Protein AF-X1M915-F1 (afdb_monomer)

Organism: NCBI:txid412755

Solvent-accessible surface area (backbone atoms only — not comparable to full-atom values): 6292 Å² total; per-residue (Å²): 121,72,63,63,58,53,51,54,49,53,50,53,53,49,53,51,53,52,50,56,46,51,54,51,50,54,53,51,50,52,56,48,52,59,57,34,57,74,52,55,93,48,21,66,61,44,51,53,52,53,58,49,33,76,80,38,43,65,46,36,45,66,57,48,9,64,76,68,73,44,58,55,69,58,30,46,53,51,51,52,50,35,40,73,68,65,57,31,41,84,37,81,57,97,89,53,98,65,71,28,33,24,36,50,71,68,58,49,69,72,69,123

Sequence (112 aa):
DRWLIFFLKGIIETANKSKNTFEKVIELRMQYENKIRTLGRRAQLGQKLLILLFSYPIIDTGSVAAKLNIVFNTAKSLLNEFEKLKIIKVFSFQKTKKKQFILWDYFNLYKT

Nearest PDB structures (foldseek):
  3e6m-assembly4_H  TM=6.627E-01  e=2.209E-02  Ruegeria pomeroyi
  1ub9-assembly1_A-2  TM=6.677E-01  e=2.209E-02  Pyrococcus horikoshii OT3
  3e6m-assembly1_B  TM=7.365E-01  e=7.838E-02  Ruegeria pomeroyi
  3fm5-assembly3_D  TM=5.626E-01  e=4.598E-02  Rhodococcus jostii RHA1
  3fm5-assembly3_B  TM=5.623E-01  e=2.434E-01  Rhodococcus jostii RHA1

Foldseek 3Di:
DVVVVVVVVVVVVVVVLVVVLVVVVVVLLVLQLVLLVVVPVCSVVLVVVVVVCVVVQKAFLVRSCVVSVHDSVVSVVSVVSCVVSVQWDFDDDPPDPTTMIGSPVNVVSPVD

Structure (mmCIF, N/CA/C/O backbone):
data_AF-X1M915-F1
#
_entry.id   AF-X1M915-F1
#
loop_
_atom_site.group_PDB
_atom_site.id
_atom_site.type_symbol
_atom_site.label_atom_id
_atom_site.label_alt_id
_atom_site.label_comp_id
_atom_site.label_asym_id
_atom_site.label_entity_id
_atom_site.label_seq_id
_atom_site.pdbx_PDB_ins_code
_atom_site.Cartn_x
_atom_site.Cartn_y
_atom_site.Cartn_z
_atom_site.occupancy
_atom_site.B_iso_or_equiv
_atom_site.auth_seq_id
_atom_site.auth_comp_id
_atom_site.auth_asym_id
_atom_site.auth_atom_id
_atom_site.pdbx_PDB_model_num
ATOM 1 N N . ASP A 1 1 ? 23.720 7.806 -39.401 1.00 73.12 1 ASP A N 1
ATOM 2 C CA . ASP A 1 1 ? 22.944 8.533 -38.372 1.00 73.12 1 ASP A CA 1
ATOM 3 C C . ASP A 1 1 ? 23.138 8.004 -36.959 1.00 73.12 1 ASP A C 1
ATOM 5 O O . ASP A 1 1 ? 22.623 6.952 -36.601 1.00 73.12 1 ASP A O 1
ATOM 9 N N . ARG A 1 2 ? 23.884 8.746 -36.129 1.00 86.31 2 ARG A N 1
ATOM 10 C CA . ARG A 1 2 ? 24.108 8.421 -34.702 1.00 86.31 2 ARG A CA 1
ATOM 11 C C . ARG A 1 2 ? 22.864 8.640 -33.831 1.00 86.31 2 ARG A C 1
ATOM 13 O O . ARG A 1 2 ? 22.738 8.027 -32.775 1.00 86.31 2 ARG A O 1
ATOM 20 N N . TRP A 1 3 ? 21.942 9.481 -34.295 1.00 94.88 3 TRP A N 1
ATOM 21 C CA . TRP A 1 3 ? 20.716 9.826 -33.583 1.00 94.88 3 TRP A CA 1
ATOM 22 C C . TRP A 1 3 ? 19.753 8.639 -33.450 1.00 94.88 3 TRP A C 1
ATOM 24 O O . TRP A 1 3 ? 19.230 8.400 -32.366 1.00 94.88 3 TRP A O 1
ATOM 34 N N . LEU A 1 4 ? 19.597 7.827 -34.503 1.00 94.69 4 LEU A N 1
ATOM 35 C CA . LEU A 1 4 ? 18.735 6.642 -34.466 1.00 94.69 4 LEU A CA 1
ATOM 36 C C . LEU A 1 4 ? 19.221 5.614 -33.431 1.00 94.69 4 LEU A C 1
ATOM 38 O O . LEU A 1 4 ? 18.429 5.081 -32.661 1.00 94.69 4 LEU A O 1
ATOM 42 N N . ILE A 1 5 ? 20.537 5.383 -33.360 1.00 94.12 5 ILE A N 1
ATOM 43 C CA . ILE A 1 5 ? 21.140 4.477 -32.370 1.00 94.12 5 ILE A CA 1
ATOM 44 C C . ILE A 1 5 ? 20.933 5.014 -30.946 1.00 94.12 5 ILE A C 1
ATOM 46 O O . ILE A 1 5 ? 20.627 4.241 -30.041 1.00 94.12 5 ILE A O 1
ATOM 50 N N . PHE A 1 6 ? 21.080 6.326 -30.734 1.00 94.94 6 PHE A N 1
ATOM 51 C CA . PHE A 1 6 ? 20.810 6.956 -29.439 1.00 94.94 6 PHE A CA 1
ATOM 52 C C . PHE A 1 6 ? 19.337 6.811 -29.026 1.00 94.94 6 PHE A C 1
ATOM 54 O O . PHE A 1 6 ? 19.053 6.407 -27.901 1.00 94.94 6 PHE A O 1
ATOM 61 N N . PHE A 1 7 ? 18.404 7.059 -29.948 1.00 96.19 7 PHE A N 1
ATOM 62 C CA . PHE A 1 7 ? 16.970 6.929 -29.696 1.00 96.19 7 PHE A CA 1
ATOM 63 C C . PHE A 1 7 ? 16.571 5.494 -29.325 1.00 96.19 7 PHE A C 1
ATOM 65 O O . PHE A 1 7 ? 15.911 5.276 -28.310 1.00 96.19 7 PHE A O 1
ATOM 72 N N . LEU A 1 8 ? 17.035 4.500 -30.092 1.00 96.38 8 LEU A N 1
ATOM 73 C CA . LEU A 1 8 ? 16.766 3.086 -29.809 1.00 96.38 8 LEU A CA 1
ATOM 74 C C . LEU A 1 8 ? 17.341 2.649 -28.454 1.00 96.38 8 LEU A C 1
ATOM 76 O O . LEU A 1 8 ? 16.682 1.911 -27.723 1.00 96.38 8 LEU A O 1
ATOM 80 N N . LYS A 1 9 ? 18.528 3.142 -28.075 1.00 95.81 9 LYS A N 1
ATOM 81 C CA . LYS A 1 9 ? 19.093 2.907 -26.736 1.00 95.81 9 LYS A CA 1
ATOM 82 C C . LYS A 1 9 ? 18.205 3.488 -25.634 1.00 95.81 9 LYS A C 1
ATOM 84 O O . LYS A 1 9 ? 17.938 2.787 -24.663 1.00 95.81 9 LYS A O 1
ATOM 89 N N . GLY A 1 10 ? 17.697 4.708 -25.812 1.00 95.44 10 GLY A N 1
ATOM 90 C CA . GLY A 1 10 ? 16.765 5.331 -24.866 1.00 95.44 10 GLY A CA 1
ATOM 91 C C . GLY A 1 10 ? 15.449 4.557 -24.710 1.00 95.44 10 GLY A C 1
ATOM 92 O O . GLY A 1 10 ? 14.950 4.413 -23.592 1.00 95.44 10 GLY A O 1
ATOM 93 N N . ILE A 1 11 ? 14.915 3.991 -25.801 1.00 96.69 11 ILE A N 1
ATOM 94 C CA . ILE A 1 11 ? 13.743 3.098 -25.748 1.00 96.69 11 ILE A CA 1
ATOM 95 C C . ILE A 1 11 ? 14.059 1.844 -24.929 1.00 96.69 11 ILE A C 1
ATOM 97 O O . ILE A 1 11 ? 13.293 1.502 -24.029 1.00 96.69 11 ILE A O 1
ATOM 101 N N . ILE A 1 12 ? 15.177 1.172 -25.221 1.00 95.75 12 ILE A N 1
ATOM 102 C CA . ILE A 1 12 ? 15.587 -0.053 -24.518 1.00 95.75 12 ILE A CA 1
ATOM 103 C C . ILE A 1 12 ? 15.759 0.225 -23.019 1.00 95.75 12 ILE A C 1
ATOM 105 O O . ILE A 1 12 ? 15.257 -0.529 -22.187 1.00 95.75 12 ILE A O 1
ATOM 109 N N . GLU A 1 13 ? 16.426 1.321 -22.663 1.00 94.94 13 GLU A N 1
ATOM 110 C CA . GLU A 1 13 ? 16.634 1.721 -21.271 1.00 94.94 13 GLU A CA 1
ATOM 111 C C . GLU A 1 13 ? 15.310 2.005 -20.551 1.00 94.94 13 GLU A C 1
ATOM 113 O O . GLU A 1 13 ? 15.071 1.478 -19.462 1.00 94.94 13 GLU A O 1
ATOM 118 N N . THR A 1 14 ? 14.410 2.767 -21.179 1.00 93.62 14 THR A N 1
ATOM 119 C CA . THR A 1 14 ? 13.101 3.098 -20.599 1.00 93.62 14 THR A CA 1
ATOM 120 C C . THR A 1 14 ? 12.243 1.847 -20.419 1.00 93.62 14 THR A C 1
ATOM 122 O O . THR A 1 14 ? 11.675 1.645 -19.347 1.00 93.62 14 THR A O 1
ATOM 125 N N . ALA A 1 15 ? 12.194 0.966 -21.423 1.00 94.75 15 ALA A N 1
ATOM 126 C CA . ALA A 1 15 ? 11.447 -0.286 -21.354 1.00 94.75 15 ALA A CA 1
ATOM 127 C C . ALA A 1 15 ? 11.966 -1.198 -20.231 1.00 94.75 15 ALA A C 1
ATOM 129 O O . ALA A 1 15 ? 11.173 -1.745 -19.462 1.00 94.75 15 ALA A O 1
ATOM 130 N N . ASN A 1 16 ? 13.290 -1.306 -20.082 1.00 94.44 16 ASN A N 1
ATOM 131 C CA . ASN A 1 16 ? 13.904 -2.070 -18.999 1.00 94.44 16 ASN A CA 1
ATOM 132 C C . ASN A 1 16 ? 13.617 -1.451 -17.621 1.00 94.44 16 ASN A C 1
ATOM 134 O O . ASN A 1 16 ? 13.260 -2.180 -16.693 1.00 94.44 16 ASN A O 1
ATOM 138 N N . LYS A 1 17 ? 13.704 -0.118 -17.476 1.00 91.38 17 LYS A N 1
ATOM 139 C CA . LYS A 1 17 ? 13.355 0.575 -16.221 1.00 91.38 17 LYS A CA 1
ATOM 140 C C . LYS A 1 17 ? 11.889 0.327 -15.856 1.00 91.38 17 LYS A C 1
ATOM 142 O O . LYS A 1 17 ? 11.608 -0.073 -14.729 1.00 91.38 17 LYS A O 1
ATOM 147 N N . SER A 1 18 ? 10.9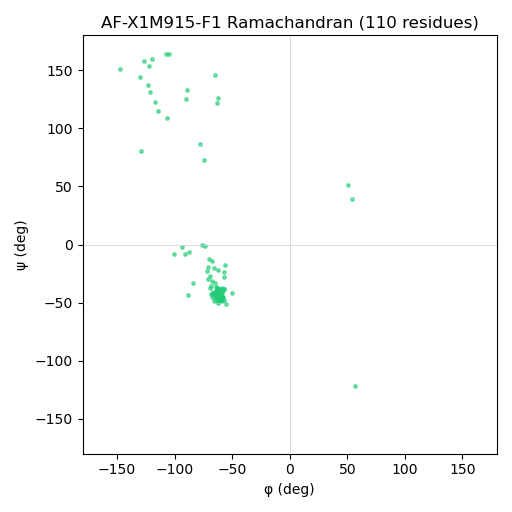70 0.485 -16.811 1.00 91.94 18 SER A N 1
ATOM 148 C CA . SER A 1 18 ? 9.543 0.216 -16.608 1.00 91.94 18 SER A CA 1
ATOM 149 C C . SER A 1 18 ? 9.281 -1.234 -16.207 1.00 91.94 18 SER A C 1
ATOM 151 O O . SER A 1 18 ? 8.583 -1.458 -15.220 1.00 91.94 18 SER A O 1
ATOM 153 N N . LYS A 1 19 ? 9.870 -2.212 -16.911 1.00 93.94 19 LYS A N 1
ATOM 154 C CA . LYS A 1 19 ? 9.740 -3.639 -16.582 1.00 93.94 19 LYS A CA 1
ATOM 155 C C . LYS A 1 19 ? 10.158 -3.919 -15.137 1.00 93.94 19 LYS A C 1
ATOM 157 O O . LYS A 1 19 ? 9.371 -4.475 -14.375 1.00 93.94 19 LYS A O 1
ATOM 162 N N . ASN A 1 20 ? 11.344 -3.459 -14.742 1.00 93.56 20 ASN A N 1
ATOM 163 C CA . ASN A 1 20 ? 11.863 -3.668 -13.391 1.00 93.56 20 ASN A CA 1
ATOM 164 C C . ASN A 1 20 ? 10.966 -3.022 -12.322 1.00 93.56 20 ASN A C 1
ATOM 166 O O . ASN A 1 20 ? 10.765 -3.589 -11.248 1.00 93.56 20 ASN A O 1
ATOM 170 N N . THR A 1 21 ? 10.411 -1.834 -12.586 1.00 93.62 21 THR A N 1
ATOM 171 C CA . THR A 1 21 ? 9.459 -1.196 -11.665 1.00 93.62 21 THR A CA 1
ATOM 172 C C . THR A 1 21 ? 8.166 -2.004 -11.552 1.00 93.62 21 THR A C 1
ATOM 174 O O . THR A 1 21 ? 7.685 -2.209 -10.439 1.00 93.62 21 THR A O 1
ATOM 177 N N . PHE A 1 22 ? 7.616 -2.508 -12.661 1.00 93.25 22 PHE A N 1
ATOM 178 C CA . PHE A 1 22 ? 6.401 -3.329 -12.633 1.00 93.25 22 PHE A CA 1
ATOM 179 C C . PHE A 1 22 ? 6.591 -4.641 -11.868 1.00 93.25 22 PHE A C 1
ATOM 181 O O . PHE A 1 22 ? 5.724 -4.998 -11.071 1.00 93.25 22 PHE A O 1
ATOM 188 N N . GLU A 1 23 ? 7.725 -5.323 -12.041 1.00 95.81 23 GLU A N 1
ATOM 189 C CA . GLU A 1 23 ? 8.056 -6.534 -11.277 1.00 95.81 23 GLU A CA 1
ATOM 190 C C . GLU A 1 23 ? 8.059 -6.256 -9.764 1.00 95.81 23 GLU A C 1
ATOM 192 O O . GLU A 1 23 ? 7.404 -6.969 -9.001 1.00 95.81 23 GLU A O 1
ATOM 197 N N . LYS A 1 24 ? 8.677 -5.147 -9.332 1.00 95.81 24 LYS A N 1
ATOM 198 C CA . LYS A 1 24 ? 8.667 -4.717 -7.922 1.00 95.81 24 LYS A CA 1
ATOM 199 C C . LYS A 1 24 ? 7.265 -4.381 -7.409 1.00 95.81 24 LYS A C 1
ATOM 201 O O . LYS A 1 24 ? 6.946 -4.680 -6.261 1.00 95.81 24 LYS A O 1
ATOM 206 N N . VAL A 1 25 ? 6.412 -3.766 -8.234 1.00 95.31 25 VAL A N 1
ATOM 207 C CA . VAL A 1 25 ? 5.015 -3.472 -7.861 1.00 95.31 25 VAL A CA 1
ATOM 208 C C . VAL A 1 25 ? 4.222 -4.765 -7.655 1.00 95.31 25 VAL A C 1
ATOM 210 O O . VAL A 1 25 ? 3.464 -4.861 -6.689 1.00 95.31 25 VAL A O 1
ATOM 213 N N . ILE A 1 26 ? 4.403 -5.763 -8.526 1.00 95.88 26 ILE A N 1
ATOM 214 C CA . ILE A 1 26 ? 3.750 -7.074 -8.404 1.00 95.88 26 ILE A CA 1
ATOM 215 C C . ILE A 1 26 ? 4.190 -7.766 -7.112 1.00 95.88 26 ILE A C 1
ATOM 217 O O . ILE A 1 26 ? 3.343 -8.225 -6.343 1.00 95.88 26 ILE A O 1
ATOM 221 N N . GLU A 1 27 ? 5.492 -7.788 -6.832 1.00 97.00 27 GLU A N 1
ATOM 222 C CA . GLU A 1 27 ? 6.030 -8.360 -5.596 1.00 97.00 27 GLU A CA 1
ATOM 223 C C . GLU A 1 27 ? 5.456 -7.668 -4.353 1.00 97.00 27 GLU A C 1
ATOM 225 O O . GLU A 1 27 ? 4.931 -8.324 -3.448 1.00 97.00 27 GLU A O 1
ATOM 230 N N . LEU A 1 28 ? 5.472 -6.335 -4.338 1.00 96.75 28 LEU A N 1
ATOM 231 C CA . LEU A 1 28 ? 4.955 -5.544 -3.227 1.00 96.75 28 LEU A CA 1
ATOM 232 C C . LEU A 1 28 ? 3.457 -5.794 -2.996 1.00 96.75 28 LEU A C 1
ATOM 234 O O . LEU A 1 28 ? 3.009 -5.942 -1.856 1.00 96.75 28 LEU A O 1
ATOM 238 N N . ARG A 1 29 ? 2.677 -5.899 -4.077 1.00 96.50 29 ARG A N 1
ATOM 239 C CA . ARG A 1 29 ? 1.257 -6.244 -4.004 1.00 96.50 29 ARG A CA 1
ATOM 240 C C . ARG A 1 29 ? 1.046 -7.604 -3.343 1.00 96.50 29 ARG A C 1
ATOM 242 O O . ARG A 1 29 ? 0.215 -7.697 -2.442 1.00 96.50 29 ARG A O 1
ATOM 249 N N . MET A 1 30 ? 1.802 -8.631 -3.735 1.00 97.06 30 MET A N 1
ATOM 250 C CA . MET A 1 30 ? 1.698 -9.964 -3.126 1.00 97.06 30 MET A CA 1
ATOM 251 C C . MET A 1 30 ? 2.018 -9.931 -1.626 1.00 97.06 30 MET A C 1
ATOM 253 O O . MET A 1 30 ? 1.307 -10.536 -0.820 1.00 97.06 30 MET A O 1
ATOM 257 N N . GLN A 1 31 ? 3.046 -9.177 -1.224 1.00 97.50 31 GLN A N 1
ATOM 258 C CA . GLN A 1 31 ? 3.391 -8.996 0.190 1.00 97.50 31 GLN A CA 1
ATOM 259 C C . GLN A 1 31 ? 2.246 -8.339 0.978 1.00 97.50 31 GLN A C 1
ATOM 261 O O . GLN A 1 31 ? 1.916 -8.778 2.083 1.00 97.50 31 GLN A O 1
ATOM 266 N N . TYR A 1 32 ? 1.605 -7.311 0.416 1.00 97.81 32 TYR 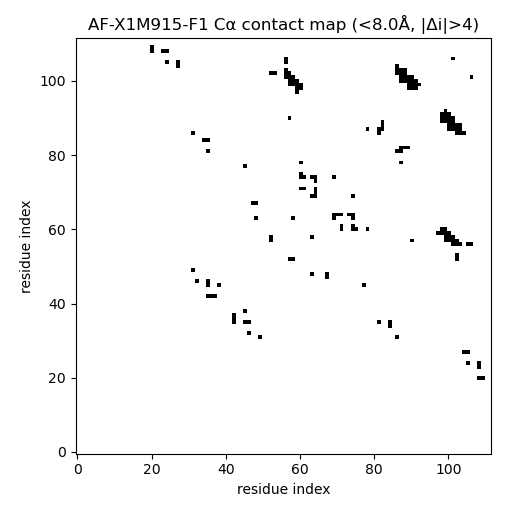A N 1
ATOM 267 C CA . TYR A 1 32 ? 0.451 -6.662 1.040 1.00 97.81 32 TYR A CA 1
ATOM 268 C C . TYR A 1 32 ? -0.772 -7.573 1.111 1.00 97.81 32 TYR A C 1
ATOM 270 O O . TYR A 1 32 ? -1.416 -7.635 2.158 1.00 97.81 32 TYR A O 1
ATOM 278 N N . GLU A 1 33 ? -1.076 -8.322 0.053 1.00 96.38 33 GLU A N 1
ATOM 279 C CA . GLU A 1 33 ? -2.182 -9.282 0.051 1.00 96.38 33 GLU A CA 1
ATOM 280 C C . GLU A 1 3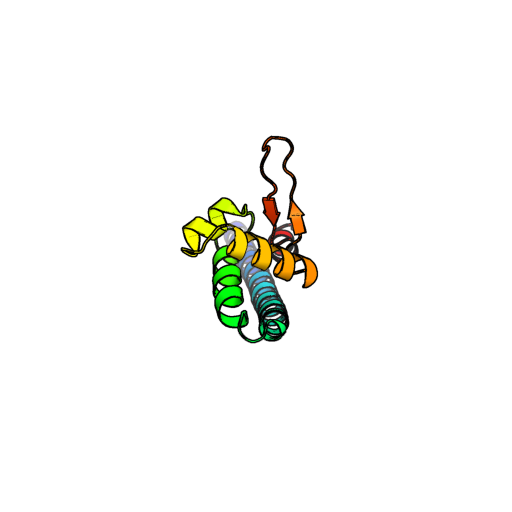3 ? -1.995 -10.357 1.131 1.00 96.38 33 GLU A C 1
ATOM 282 O O . GLU A 1 33 ? -2.933 -10.644 1.876 1.00 96.38 33 GLU A O 1
ATOM 287 N N . ASN A 1 34 ? -0.776 -10.879 1.302 1.00 97.12 34 ASN A N 1
ATOM 288 C CA . ASN A 1 34 ? -0.457 -11.829 2.372 1.00 97.12 34 ASN A CA 1
ATOM 289 C C . ASN A 1 34 ? -0.676 -11.234 3.770 1.00 97.12 34 ASN A C 1
ATOM 291 O O . ASN A 1 34 ? -1.278 -11.881 4.626 1.00 97.12 34 ASN A O 1
ATOM 295 N N . LYS A 1 35 ? -0.265 -9.981 3.997 1.00 97.44 35 LYS A N 1
ATOM 296 C CA . LYS A 1 35 ? -0.531 -9.276 5.262 1.00 97.44 35 LYS A CA 1
ATOM 297 C C . LYS A 1 35 ? -2.031 -9.085 5.497 1.00 97.44 35 LYS A C 1
ATOM 299 O O . LYS A 1 35 ? -2.516 -9.342 6.594 1.00 97.44 35 LYS A O 1
ATOM 304 N N . ILE A 1 36 ? -2.784 -8.686 4.473 1.00 97.38 36 ILE A N 1
ATOM 305 C CA . ILE A 1 36 ? -4.234 -8.445 4.562 1.00 97.38 36 ILE A CA 1
ATOM 306 C C . ILE A 1 36 ? -5.010 -9.731 4.857 1.00 97.38 36 ILE A C 1
ATOM 308 O O . ILE A 1 36 ? -6.011 -9.678 5.572 1.00 97.38 36 ILE A O 1
ATOM 312 N N . ARG A 1 37 ? -4.551 -10.894 4.374 1.00 95.75 37 ARG A N 1
ATOM 313 C CA . ARG A 1 37 ? -5.168 -12.195 4.700 1.00 95.75 37 ARG A CA 1
ATOM 314 C C . ARG A 1 37 ? -5.215 -12.464 6.208 1.00 95.75 37 ARG A C 1
ATOM 316 O O . ARG A 1 37 ? -6.147 -13.116 6.669 1.00 95.75 37 ARG A O 1
ATOM 323 N N . THR A 1 38 ? -4.287 -11.904 6.988 1.00 96.25 38 THR A N 1
ATOM 324 C CA . THR A 1 38 ? -4.269 -12.057 8.456 1.00 96.25 38 THR A CA 1
ATOM 325 C C . THR A 1 38 ? -5.412 -11.318 9.170 1.00 96.25 38 THR A C 1
ATOM 327 O O . THR A 1 38 ? -5.694 -11.606 10.328 1.00 96.25 38 THR A O 1
ATOM 330 N N . LEU A 1 39 ? -6.138 -10.423 8.482 1.00 94.06 39 LEU A N 1
ATOM 331 C CA . LEU A 1 39 ? -7.285 -9.680 9.029 1.00 94.06 39 LEU A CA 1
ATOM 332 C C . LEU A 1 39 ? -8.577 -10.518 9.143 1.00 94.06 39 LEU A C 1
ATOM 334 O O . LEU A 1 39 ? -9.621 -10.004 9.560 1.00 94.06 39 LEU A O 1
ATOM 338 N N . GLY A 1 40 ? -8.552 -11.794 8.744 1.00 94.00 40 GLY A N 1
ATOM 339 C CA . GLY A 1 40 ? -9.692 -12.708 8.848 1.00 94.00 40 GLY A CA 1
ATOM 340 C C . GLY A 1 40 ? -10.931 -12.176 8.123 1.00 94.00 40 GLY A C 1
ATOM 341 O O . GLY A 1 40 ? -10.884 -11.862 6.935 1.00 94.00 40 GLY A O 1
ATOM 342 N N . ARG A 1 41 ? -12.049 -12.009 8.846 1.00 93.56 41 ARG A N 1
ATOM 343 C CA . ARG A 1 41 ? -13.326 -11.514 8.284 1.00 93.56 41 ARG A CA 1
ATOM 344 C C . ARG A 1 41 ? -13.212 -10.137 7.613 1.00 93.56 41 ARG A C 1
ATOM 346 O O . ARG A 1 41 ? -14.023 -9.812 6.752 1.00 93.56 41 ARG A O 1
ATOM 353 N N . ARG A 1 42 ? -12.214 -9.326 7.983 1.00 93.62 42 ARG A N 1
ATOM 354 C CA . ARG A 1 42 ? -11.972 -7.998 7.396 1.00 93.62 42 ARG A CA 1
ATOM 355 C C . ARG A 1 42 ? -11.089 -8.021 6.150 1.00 93.62 42 ARG A C 1
ATOM 357 O O . ARG A 1 42 ? -10.974 -6.988 5.491 1.00 93.62 42 ARG A O 1
ATOM 364 N N . ALA A 1 43 ? -10.517 -9.168 5.777 1.00 96.06 43 ALA A N 1
ATOM 365 C CA . ALA A 1 43 ? -9.596 -9.274 4.647 1.00 96.06 43 ALA A CA 1
ATOM 366 C C . ALA A 1 43 ? -10.215 -8.783 3.328 1.00 96.06 43 ALA A C 1
ATOM 368 O O . ALA A 1 43 ? -9.551 -8.089 2.564 1.00 96.06 43 ALA A O 1
ATOM 369 N N . GLN A 1 44 ? -11.501 -9.057 3.082 1.00 96.88 44 GLN A N 1
ATOM 370 C CA . GLN A 1 44 ? -12.186 -8.593 1.870 1.00 96.88 44 GLN A CA 1
ATOM 371 C C . GLN A 1 44 ? -12.280 -7.060 1.805 1.00 96.88 44 GLN A C 1
ATOM 373 O O . GLN A 1 44 ? -12.053 -6.462 0.753 1.00 96.88 44 GLN A O 1
ATOM 378 N N . LEU A 1 45 ? -12.580 -6.405 2.931 1.00 97.38 45 LEU A N 1
ATOM 379 C CA . LEU A 1 45 ? -12.604 -4.944 3.006 1.00 97.38 45 LEU A CA 1
ATOM 380 C C . LEU A 1 45 ? -11.187 -4.361 2.890 1.00 97.38 45 LEU A C 1
ATOM 382 O O . LEU A 1 45 ? -10.992 -3.349 2.219 1.00 97.38 45 LEU A O 1
ATOM 386 N N . GLY A 1 46 ? -10.195 -5.035 3.477 1.00 97.62 46 GLY A N 1
ATOM 387 C CA . GLY A 1 46 ? -8.783 -4.704 3.302 1.00 97.62 46 GLY A CA 1
ATOM 388 C C . GLY A 1 46 ? -8.348 -4.761 1.836 1.00 97.62 46 GLY A C 1
ATOM 389 O O . GLY A 1 46 ? -7.739 -3.817 1.349 1.00 97.62 46 GLY A O 1
ATOM 390 N N . GLN A 1 47 ? -8.723 -5.797 1.083 1.00 97.62 47 GLN A N 1
ATOM 391 C CA . GLN A 1 47 ? -8.404 -5.878 -0.348 1.00 97.62 47 GLN A CA 1
ATOM 392 C C . GLN A 1 47 ? -8.978 -4.692 -1.134 1.00 97.62 47 GLN A C 1
ATOM 394 O O . GLN A 1 47 ? -8.278 -4.113 -1.964 1.00 97.62 47 GLN A O 1
ATOM 399 N N . LYS A 1 48 ? -10.212 -4.264 -0.828 1.00 98.00 48 LYS A N 1
ATOM 400 C CA . LYS A 1 48 ? -10.802 -3.062 -1.440 1.00 98.00 48 LYS A CA 1
ATOM 401 C C . LYS A 1 48 ? -9.993 -1.802 -1.122 1.00 98.00 48 LYS A C 1
ATOM 403 O O . LYS A 1 48 ? -9.748 -1.000 -2.019 1.00 98.00 48 LYS A O 1
ATOM 408 N N . LEU A 1 49 ? -9.548 -1.638 0.127 1.00 98.19 49 LEU A N 1
ATOM 409 C CA . LEU A 1 49 ? -8.683 -0.518 0.507 1.00 98.19 49 LEU A CA 1
ATOM 410 C C . LEU A 1 49 ? -7.321 -0.580 -0.199 1.00 98.19 49 LEU A C 1
ATOM 412 O O . LEU A 1 49 ? -6.831 0.450 -0.647 1.00 98.19 49 LEU A O 1
ATOM 416 N N . LEU A 1 50 ? -6.718 -1.762 -0.338 1.00 97.81 50 LEU A N 1
ATOM 417 C CA . LEU A 1 50 ? -5.445 -1.913 -1.043 1.00 97.81 50 LEU A CA 1
ATOM 418 C C . LEU A 1 50 ? -5.559 -1.488 -2.512 1.00 97.81 50 LEU A C 1
ATOM 420 O O . LEU A 1 50 ? -4.731 -0.716 -2.988 1.00 97.81 50 LEU A O 1
ATOM 424 N N . ILE A 1 51 ? -6.606 -1.937 -3.210 1.00 96.88 51 ILE A N 1
ATOM 425 C CA . ILE A 1 51 ? -6.883 -1.518 -4.593 1.00 96.88 51 ILE A CA 1
ATOM 426 C C . ILE A 1 51 ? -7.050 0.004 -4.659 1.00 96.88 51 ILE A C 1
ATOM 428 O O . ILE A 1 51 ? -6.461 0.654 -5.521 1.00 96.88 51 ILE A O 1
ATOM 432 N N . LEU A 1 52 ? -7.789 0.584 -3.708 1.00 97.56 52 LEU A N 1
ATOM 433 C CA . LEU A 1 52 ? -7.976 2.029 -3.624 1.00 97.56 52 LEU A CA 1
ATOM 434 C C . LEU A 1 52 ? -6.648 2.786 -3.466 1.00 97.56 52 LEU A C 1
ATOM 436 O O . LEU A 1 52 ? -6.465 3.826 -4.094 1.00 97.56 52 LEU A O 1
ATOM 440 N N . LEU A 1 53 ? -5.730 2.268 -2.647 1.00 96.81 53 LEU A N 1
ATOM 441 C CA . LEU A 1 53 ? -4.428 2.881 -2.375 1.00 96.81 53 LEU A CA 1
ATOM 442 C C . LEU A 1 53 ? -3.478 2.835 -3.580 1.00 96.81 53 LEU A C 1
ATOM 444 O O . LEU A 1 53 ? -2.648 3.728 -3.712 1.00 96.81 53 LEU A O 1
ATOM 448 N N . PHE A 1 54 ? -3.607 1.864 -4.489 1.00 94.88 54 PHE A N 1
ATOM 449 C CA . PHE A 1 54 ? -2.841 1.891 -5.743 1.00 94.88 54 PHE A CA 1
ATOM 450 C C . PHE A 1 54 ? -3.274 3.041 -6.667 1.00 94.88 54 PHE A C 1
ATOM 452 O O . PHE A 1 54 ? -2.438 3.600 -7.374 1.00 94.88 54 PHE A O 1
ATOM 459 N N . SER A 1 55 ? -4.551 3.439 -6.633 1.00 94.19 55 SER A N 1
ATOM 460 C CA . SER A 1 55 ? -5.053 4.617 -7.361 1.00 94.19 55 SER A CA 1
ATOM 461 C C . SER A 1 55 ? -4.839 5.929 -6.600 1.00 94.19 55 SER A C 1
ATOM 463 O O . SER A 1 55 ? -4.619 6.971 -7.212 1.00 94.19 55 SER A O 1
ATOM 465 N N . TYR A 1 56 ? -4.898 5.885 -5.267 1.00 94.69 56 TYR A N 1
ATOM 466 C CA . TYR A 1 56 ? -4.727 7.034 -4.377 1.00 94.69 56 TYR A CA 1
ATOM 467 C C . TYR A 1 56 ? -3.693 6.710 -3.288 1.00 94.69 56 TYR A C 1
ATOM 469 O O . TYR A 1 56 ? -4.073 6.403 -2.155 1.00 94.69 56 TYR A O 1
ATOM 477 N N . PRO A 1 57 ? -2.382 6.795 -3.597 1.00 94.31 57 PRO A N 1
ATOM 478 C CA . PRO A 1 57 ? -1.321 6.396 -2.669 1.00 94.31 57 PRO A CA 1
ATOM 479 C C . PRO A 1 57 ? -1.285 7.215 -1.386 1.00 94.31 57 PRO A C 1
ATOM 481 O O . PRO A 1 57 ? -0.736 6.746 -0.395 1.00 94.31 57 PRO A O 1
ATOM 484 N N . ILE A 1 58 ? -1.853 8.425 -1.408 1.00 94.12 58 ILE A N 1
ATOM 485 C CA . ILE A 1 58 ? -2.027 9.302 -0.252 1.00 94.12 58 ILE A CA 1
ATOM 486 C C . ILE A 1 58 ? -3.526 9.506 -0.039 1.00 94.12 58 ILE A C 1
ATOM 488 O O . ILE A 1 58 ? -4.220 9.973 -0.943 1.00 94.12 58 ILE A O 1
ATOM 492 N N . ILE A 1 59 ? -4.030 9.172 1.149 1.00 94.62 59 ILE A N 1
ATOM 493 C CA . ILE A 1 59 ? -5.462 9.245 1.454 1.00 94.62 59 ILE A CA 1
ATOM 494 C C . ILE A 1 59 ? -5.722 9.607 2.922 1.00 94.62 59 ILE A C 1
ATOM 496 O O . ILE A 1 59 ? -4.920 9.301 3.803 1.00 94.62 59 ILE A O 1
ATOM 500 N N . ASP A 1 60 ? -6.850 10.261 3.201 1.00 95.12 60 ASP A N 1
ATOM 501 C CA . ASP A 1 60 ? -7.345 10.508 4.560 1.00 95.12 60 ASP A CA 1
ATOM 502 C C . ASP A 1 60 ? -8.533 9.598 4.916 1.00 95.12 60 ASP A C 1
ATOM 504 O O . ASP A 1 60 ? -9.194 9.020 4.050 1.00 95.12 60 ASP A O 1
ATOM 508 N N . THR A 1 61 ? -8.844 9.500 6.210 1.00 95.69 61 THR A N 1
ATOM 509 C CA . THR A 1 61 ? -9.932 8.651 6.722 1.00 95.69 61 THR A CA 1
ATOM 510 C C . THR A 1 61 ? -11.300 8.976 6.117 1.00 95.69 61 THR A C 1
ATOM 512 O O . THR A 1 61 ? -12.079 8.060 5.854 1.00 95.69 61 THR A O 1
ATOM 515 N N . GLY A 1 62 ? -11.603 10.258 5.884 1.00 95.81 62 GLY A N 1
ATOM 516 C CA . GLY A 1 62 ? -12.876 10.677 5.296 1.00 95.81 62 GLY A CA 1
ATOM 517 C C . GLY A 1 62 ? -12.995 10.235 3.840 1.00 95.81 62 GLY A C 1
ATOM 518 O O . GLY A 1 62 ? -14.025 9.696 3.440 1.00 95.81 62 GLY A O 1
ATOM 519 N N . SER A 1 63 ? -11.913 10.373 3.074 1.00 96.06 63 SER A N 1
ATOM 520 C CA . SER A 1 63 ? -11.847 9.886 1.693 1.00 96.06 63 SER A CA 1
ATOM 521 C C . SER A 1 63 ? -12.010 8.368 1.597 1.00 96.06 63 SER A C 1
ATOM 523 O O . SER A 1 63 ? -12.720 7.897 0.710 1.00 96.06 63 S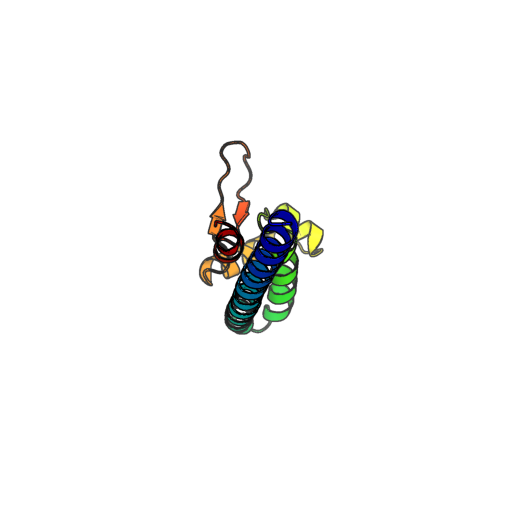ER A O 1
ATOM 525 N N . VAL A 1 64 ? -11.412 7.594 2.513 1.00 97.62 64 VAL A N 1
ATOM 526 C CA . VAL A 1 64 ? -11.618 6.132 2.572 1.00 97.62 64 VAL A CA 1
ATOM 527 C C . VAL A 1 64 ? -13.080 5.794 2.851 1.00 97.62 64 VAL A C 1
ATOM 529 O O . VAL A 1 64 ? -13.649 4.952 2.159 1.00 97.62 64 VAL A O 1
ATOM 532 N N . ALA A 1 65 ? -13.694 6.458 3.834 1.00 98.06 65 ALA A N 1
ATOM 533 C CA . ALA A 1 65 ? -15.096 6.245 4.187 1.00 98.06 65 ALA A CA 1
ATOM 534 C C . ALA A 1 65 ? -16.028 6.489 2.989 1.00 98.06 65 ALA A C 1
ATOM 536 O O . ALA A 1 65 ? -16.840 5.629 2.656 1.00 98.06 65 ALA A O 1
ATOM 537 N N . ALA A 1 66 ? -15.843 7.613 2.289 1.00 97.81 66 ALA A N 1
ATOM 538 C CA . ALA A 1 66 ? -16.635 7.962 1.114 1.00 97.81 66 ALA A CA 1
ATOM 539 C C . ALA A 1 66 ? -16.400 6.999 -0.064 1.00 97.81 66 ALA A C 1
ATOM 541 O O . ALA A 1 66 ? -17.355 6.486 -0.640 1.00 97.81 66 ALA A O 1
ATOM 542 N N . LYS A 1 67 ? -15.137 6.710 -0.410 1.00 97.69 67 LYS A N 1
ATOM 543 C CA . LYS A 1 67 ? -14.790 5.887 -1.584 1.00 97.69 67 LYS A CA 1
ATOM 544 C C . LYS A 1 67 ? -15.128 4.405 -1.410 1.00 97.69 67 LYS A C 1
ATOM 546 O O . LYS A 1 67 ? -15.418 3.740 -2.398 1.00 97.69 67 LYS A O 1
ATOM 551 N N . LEU A 1 68 ? -15.093 3.882 -0.182 1.00 97.19 68 LEU A N 1
ATOM 552 C CA . LEU A 1 68 ? -15.491 2.500 0.115 1.00 97.19 68 LEU A CA 1
ATOM 553 C C . LEU A 1 68 ? -16.959 2.370 0.547 1.00 97.19 68 LEU A C 1
ATOM 555 O O . LEU A 1 68 ? -17.405 1.248 0.779 1.00 97.19 68 LEU A O 1
ATOM 559 N N . ASN A 1 69 ? -17.691 3.486 0.648 1.00 97.25 69 ASN A N 1
ATOM 560 C CA . ASN A 1 69 ? -19.061 3.556 1.157 1.00 97.25 69 ASN A CA 1
ATOM 561 C C . ASN A 1 69 ? -19.226 2.854 2.521 1.00 97.25 69 ASN A C 1
ATOM 563 O O . ASN A 1 69 ? -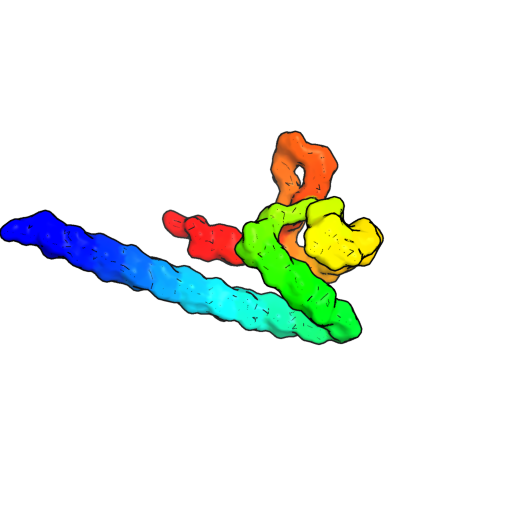20.066 1.974 2.706 1.00 97.25 69 ASN A O 1
ATOM 567 N N . ILE A 1 70 ? -18.361 3.213 3.472 1.00 97.62 70 ILE A N 1
ATOM 568 C CA . ILE A 1 70 ? -18.365 2.688 4.843 1.00 97.62 70 ILE A CA 1
ATOM 569 C C . ILE A 1 70 ? -18.398 3.832 5.852 1.00 97.62 70 ILE A C 1
ATOM 571 O O . ILE A 1 70 ? -17.964 4.949 5.578 1.00 97.62 70 ILE A O 1
ATOM 575 N N . VAL A 1 71 ? -18.854 3.541 7.067 1.00 97.62 71 VAL A N 1
ATOM 576 C CA . VAL A 1 71 ? -18.874 4.528 8.152 1.00 97.62 71 VAL A CA 1
ATOM 577 C C . VAL A 1 71 ? -17.445 4.928 8.544 1.00 97.62 71 VAL A C 1
ATOM 579 O O . VAL A 1 71 ? -16.528 4.100 8.556 1.00 97.62 71 VAL A O 1
ATOM 582 N N . PHE A 1 72 ? -17.260 6.193 8.932 1.00 97.06 72 PHE A N 1
ATOM 583 C CA . PHE A 1 72 ? -15.964 6.773 9.303 1.00 97.06 72 PHE A CA 1
ATOM 584 C C . PHE A 1 72 ? -15.183 5.940 10.333 1.00 97.06 72 PHE A C 1
ATOM 586 O O . PHE A 1 72 ? -13.978 5.741 10.185 1.00 97.06 72 PHE A O 1
ATOM 593 N N . ASN A 1 73 ? -15.860 5.400 11.352 1.00 97.31 73 ASN A N 1
ATOM 594 C CA . ASN A 1 73 ? -15.222 4.567 12.377 1.00 97.31 73 ASN A CA 1
ATOM 595 C C . ASN A 1 73 ? -14.647 3.264 11.799 1.00 97.31 73 ASN A C 1
ATOM 597 O O . ASN A 1 73 ? -13.557 2.845 12.195 1.00 97.31 73 ASN A O 1
ATOM 601 N N . THR A 1 74 ? -15.328 2.659 10.823 1.00 97.38 74 THR A N 1
ATOM 602 C CA . THR A 1 74 ? -14.841 1.468 10.116 1.00 97.38 74 THR A CA 1
ATOM 603 C C . THR A 1 74 ? -13.618 1.806 9.269 1.00 97.38 74 THR A C 1
ATOM 605 O O . THR A 1 74 ? -12.614 1.102 9.357 1.00 97.38 74 THR A O 1
ATOM 608 N N . ALA A 1 75 ? -13.651 2.918 8.527 1.00 97.75 75 ALA A N 1
ATOM 609 C CA . ALA A 1 75 ? -12.496 3.404 7.768 1.00 97.75 75 ALA A CA 1
ATOM 610 C C . ALA A 1 75 ? -11.287 3.684 8.677 1.00 97.75 75 ALA A C 1
ATOM 612 O O . ALA A 1 75 ? -10.174 3.245 8.390 1.00 97.75 75 ALA A O 1
ATOM 613 N N . LYS A 1 76 ? -11.509 4.354 9.816 1.00 96.88 76 LYS A N 1
ATOM 614 C CA . LYS A 1 76 ? -10.469 4.653 10.811 1.00 96.88 76 LYS A CA 1
ATOM 615 C C . LYS A 1 76 ? -9.843 3.379 11.373 1.00 96.88 76 LYS A C 1
ATOM 617 O O . LYS A 1 76 ? -8.623 3.272 11.438 1.00 96.88 76 LYS A O 1
ATOM 622 N N . SER A 1 77 ? -10.670 2.410 11.769 1.00 97.31 77 SER A N 1
ATOM 623 C CA . SER A 1 77 ? -10.184 1.131 12.289 1.00 97.31 77 SER A CA 1
ATOM 624 C C . SER A 1 77 ? -9.387 0.353 11.243 1.00 97.31 77 SER A C 1
ATOM 626 O O . SER A 1 77 ? -8.367 -0.230 11.595 1.00 97.31 77 SER A O 1
ATOM 628 N N . LEU A 1 78 ? -9.826 0.358 9.982 1.00 97.56 78 LEU A N 1
ATOM 629 C CA . LEU A 1 78 ? -9.146 -0.338 8.892 1.00 97.56 78 LEU A CA 1
ATOM 630 C C . LEU A 1 78 ? -7.787 0.300 8.569 1.00 97.56 78 LEU A C 1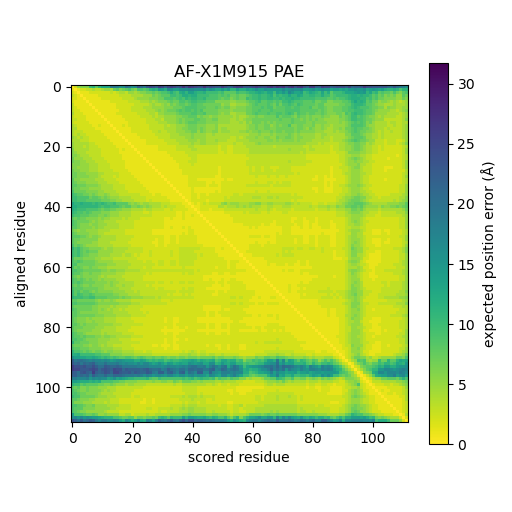
ATOM 632 O O . LEU A 1 78 ? -6.795 -0.406 8.417 1.00 97.56 78 LEU A O 1
ATOM 636 N N . LEU A 1 79 ? -7.711 1.633 8.535 1.00 97.12 79 LEU A N 1
ATOM 637 C CA . LEU A 1 79 ? -6.443 2.349 8.364 1.00 97.12 79 LEU A CA 1
ATOM 638 C C . LEU A 1 79 ? -5.467 2.061 9.513 1.00 97.12 79 LEU A C 1
ATOM 640 O O . LEU A 1 79 ? -4.287 1.831 9.266 1.00 97.12 79 LEU A O 1
ATOM 644 N N . ASN A 1 80 ? -5.953 1.988 10.754 1.00 96.38 80 ASN A N 1
ATOM 645 C CA . ASN A 1 80 ? -5.115 1.611 11.894 1.00 96.38 80 ASN A CA 1
ATOM 646 C C . ASN A 1 80 ? -4.576 0.172 11.770 1.00 96.38 80 ASN A C 1
ATOM 648 O O . ASN A 1 80 ? -3.437 -0.090 12.147 1.00 96.38 80 ASN A O 1
ATOM 652 N N . GLU A 1 81 ? -5.370 -0.771 11.253 1.00 96.94 81 GLU A N 1
ATOM 653 C CA . GLU A 1 81 ? -4.904 -2.137 10.963 1.00 96.94 81 GLU A CA 1
ATOM 654 C C . GLU A 1 81 ? -3.830 -2.141 9.866 1.00 96.94 81 GLU A C 1
ATOM 656 O O . GLU A 1 81 ? -2.796 -2.787 10.021 1.00 96.94 81 GLU A O 1
ATOM 661 N N . PHE A 1 82 ? -4.020 -1.365 8.797 1.00 97.56 82 PHE A N 1
ATOM 66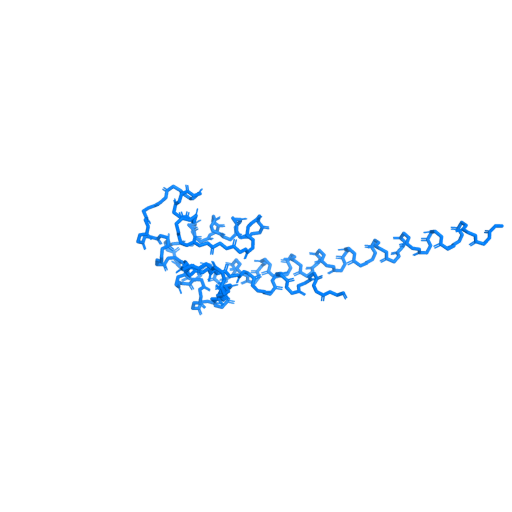2 C CA . PHE A 1 82 ? -3.036 -1.221 7.718 1.00 97.56 82 PHE A CA 1
ATOM 663 C C . PHE A 1 82 ? -1.724 -0.591 8.203 1.00 97.56 82 PHE A C 1
ATOM 665 O O . PHE A 1 82 ? -0.644 -0.995 7.763 1.00 97.56 82 PHE A O 1
ATOM 672 N N . GLU A 1 83 ? -1.805 0.376 9.119 1.00 96.38 83 GLU A N 1
ATOM 673 C CA . GLU A 1 83 ? -0.647 0.987 9.774 1.00 96.38 83 GLU A CA 1
ATOM 674 C C . GLU A 1 83 ? 0.098 -0.048 10.636 1.00 96.38 83 GLU A C 1
ATOM 676 O O . GLU A 1 83 ? 1.311 -0.209 10.498 1.00 96.38 83 GLU A O 1
ATOM 681 N N . LYS A 1 84 ? -0.624 -0.841 11.447 1.00 96.38 84 LYS A N 1
ATOM 682 C CA . LYS A 1 8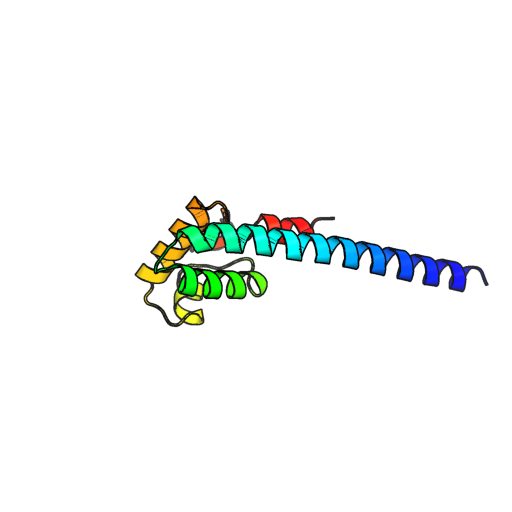4 ? -0.045 -1.939 12.249 1.00 96.38 84 LYS A CA 1
ATOM 683 C 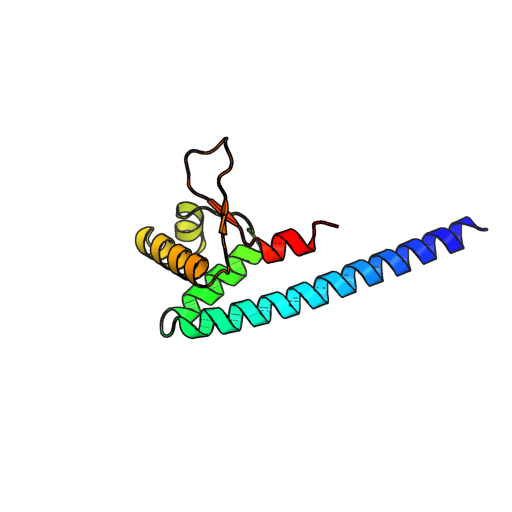C . LYS A 1 84 ? 0.634 -3.007 11.388 1.00 96.38 84 LYS A C 1
ATOM 685 O O . LYS A 1 84 ? 1.707 -3.488 11.743 1.00 96.38 84 LYS A O 1
ATOM 690 N N . LEU A 1 85 ? 0.046 -3.344 10.240 1.00 96.38 85 LEU A N 1
ATOM 691 C CA . LEU A 1 85 ? 0.623 -4.274 9.261 1.00 96.38 85 LEU A CA 1
ATOM 692 C C . LEU A 1 85 ? 1.803 -3.672 8.472 1.00 96.38 85 LEU A C 1
ATOM 694 O O . LEU A 1 85 ? 2.404 -4.354 7.633 1.00 96.38 85 LEU A O 1
ATOM 698 N N . LYS A 1 86 ? 2.162 -2.406 8.727 1.00 96.12 86 LYS A N 1
ATOM 699 C CA . LYS A 1 86 ? 3.206 -1.668 8.004 1.00 96.12 86 LYS A CA 1
ATOM 700 C C . LYS A 1 86 ? 2.960 -1.675 6.490 1.00 96.12 86 LYS A C 1
ATOM 702 O O . LYS A 1 86 ? 3.887 -1.885 5.716 1.00 96.12 86 LYS A O 1
ATOM 707 N N . ILE A 1 87 ? 1.698 -1.556 6.078 1.00 96.62 87 ILE A N 1
ATOM 708 C CA . ILE A 1 87 ? 1.312 -1.375 4.670 1.00 96.62 87 ILE A CA 1
ATOM 709 C C . ILE A 1 87 ? 1.313 0.121 4.352 1.00 96.62 87 ILE A C 1
ATOM 711 O O . ILE A 1 87 ? 1.843 0.544 3.332 1.00 96.62 87 ILE A O 1
ATOM 715 N N . ILE A 1 88 ? 0.774 0.932 5.263 1.00 97.06 88 ILE A N 1
ATOM 716 C CA . ILE A 1 88 ? 0.755 2.393 5.153 1.00 97.06 88 ILE A CA 1
ATOM 717 C C . ILE A 1 88 ? 1.506 3.035 6.317 1.00 97.06 88 ILE A C 1
ATOM 719 O O . ILE A 1 88 ? 1.678 2.429 7.375 1.00 97.06 88 ILE A O 1
ATOM 723 N N . LYS A 1 89 ? 1.920 4.287 6.131 1.00 95.31 89 LYS A N 1
ATOM 724 C CA . LYS A 1 89 ? 2.507 5.132 7.177 1.00 95.31 89 LYS A CA 1
ATOM 725 C C . LYS A 1 89 ? 1.691 6.403 7.338 1.00 95.31 89 LYS A C 1
ATOM 727 O O . LYS A 1 89 ? 1.071 6.862 6.379 1.00 95.31 89 LYS A O 1
ATOM 732 N N . VAL A 1 90 ? 1.721 6.996 8.529 1.00 92.06 90 VAL A N 1
ATOM 733 C CA . VAL A 1 90 ? 1.182 8.346 8.722 1.00 92.06 90 VAL A CA 1
ATOM 734 C C . VAL A 1 90 ? 1.977 9.313 7.865 1.00 92.06 90 VAL A C 1
ATOM 736 O O . VAL A 1 90 ? 3.201 9.380 7.950 1.00 92.06 90 VAL A O 1
ATOM 739 N N . PHE A 1 91 ? 1.257 10.068 7.052 1.00 85.12 91 PHE A N 1
ATOM 740 C CA . PHE A 1 91 ? 1.795 11.151 6.260 1.00 85.12 91 PHE A CA 1
ATOM 741 C C . PHE A 1 91 ? 1.170 12.439 6.776 1.00 85.12 91 PHE A C 1
ATOM 743 O O . PHE A 1 91 ? -0.045 12.623 6.723 1.00 85.12 91 PHE A O 1
ATOM 750 N N . SER A 1 92 ? 1.993 13.315 7.339 1.00 73.69 92 SER A N 1
ATOM 751 C CA . SER A 1 92 ? 1.545 14.640 7.751 1.00 73.69 92 SER A CA 1
ATOM 752 C C . SER A 1 92 ? 2.112 15.650 6.772 1.00 73.69 92 SER A C 1
ATOM 754 O O . SER A 1 92 ? 3.319 15.886 6.747 1.00 73.69 92 SER A O 1
ATOM 756 N N . PHE A 1 93 ? 1.248 16.224 5.940 1.00 64.50 93 PHE A N 1
ATOM 757 C CA . PHE A 1 93 ? 1.609 17.372 5.127 1.00 64.50 93 PHE A CA 1
ATOM 758 C C . PHE A 1 93 ? 1.287 18.645 5.915 1.00 64.50 93 PHE A C 1
ATOM 760 O O . PHE A 1 93 ? 0.150 18.835 6.347 1.00 64.50 93 PHE A O 1
ATOM 767 N N . GLN A 1 94 ? 2.273 19.532 6.089 1.00 61.00 94 GLN A N 1
ATOM 768 C CA . GLN A 1 94 ? 2.179 20.724 6.952 1.00 61.00 94 GLN A CA 1
ATOM 769 C C . GLN A 1 94 ? 1.001 21.666 6.622 1.00 61.00 94 GLN A C 1
ATOM 771 O O . GLN A 1 94 ? 0.620 22.479 7.457 1.00 61.00 94 GLN A O 1
ATOM 776 N N . LYS A 1 95 ? 0.395 21.560 5.429 1.00 64.19 95 LYS A N 1
ATOM 777 C CA . LYS A 1 95 ? -0.714 22.425 4.988 1.00 64.19 95 LYS A CA 1
ATOM 778 C C . LYS A 1 95 ? -2.122 21.911 5.321 1.00 64.19 95 LYS A C 1
ATOM 780 O O . LYS A 1 95 ? -3.079 22.652 5.121 1.00 64.19 95 LYS A O 1
ATOM 785 N N . THR A 1 96 ? -2.297 20.683 5.815 1.00 62.25 96 THR A N 1
ATOM 786 C CA . THR A 1 96 ? -3.638 20.120 6.073 1.00 62.25 96 THR A CA 1
ATOM 787 C C . THR A 1 96 ? -3.833 19.720 7.530 1.00 62.25 96 THR A C 1
ATOM 789 O O . THR A 1 96 ? -3.047 18.955 8.073 1.00 62.25 96 THR A O 1
ATOM 792 N N . LYS A 1 97 ? -4.950 20.141 8.144 1.00 71.62 97 LYS A N 1
ATOM 793 C CA . LYS A 1 97 ? -5.331 19.729 9.513 1.00 71.62 97 LYS A CA 1
ATOM 794 C C . LYS A 1 97 ? -5.699 18.237 9.635 1.00 71.62 97 LYS A C 1
ATOM 796 O O . LYS A 1 97 ? -5.822 17.728 10.744 1.00 71.62 97 LYS A O 1
ATOM 801 N N . LYS A 1 98 ? -5.931 17.537 8.517 1.00 80.12 98 LYS A N 1
ATOM 802 C CA . LYS A 1 98 ? -6.373 16.132 8.489 1.00 80.12 98 LYS A CA 1
ATOM 803 C C . LYS A 1 98 ? -5.168 15.185 8.478 1.00 80.12 98 LYS A C 1
ATOM 805 O O . LYS A 1 98 ? -4.270 15.362 7.662 1.00 80.12 98 LYS A O 1
ATOM 810 N N . LYS A 1 99 ? -5.185 14.145 9.326 1.00 86.56 99 LYS A N 1
ATOM 811 C CA . LYS A 1 99 ? -4.208 13.039 9.286 1.00 86.56 99 LYS A CA 1
ATOM 812 C C . LYS A 1 99 ? -4.355 12.293 7.955 1.00 86.56 99 LYS A C 1
ATOM 814 O O . LYS A 1 99 ? -5.439 11.787 7.663 1.00 86.56 99 LYS A O 1
ATOM 819 N N . GLN A 1 100 ? -3.280 12.223 7.177 1.00 92.69 100 GLN A N 1
ATOM 820 C CA . GLN A 1 100 ? -3.222 11.443 5.944 1.00 92.69 100 GLN A CA 1
ATOM 821 C C . GLN A 1 100 ? -2.351 10.204 6.147 1.00 92.69 100 GLN A C 1
ATOM 823 O O . GLN A 1 100 ? -1.586 10.089 7.110 1.00 92.69 100 GLN A O 1
ATOM 828 N N . PHE A 1 101 ? -2.492 9.259 5.233 1.00 95.06 101 PHE A N 1
ATOM 829 C CA . PHE A 1 101 ? -1.734 8.024 5.202 1.00 95.06 101 PHE A CA 1
ATOM 830 C C . PHE A 1 101 ? -1.165 7.827 3.809 1.00 95.06 101 PHE A C 1
ATOM 832 O O . PHE A 1 101 ? -1.823 8.173 2.830 1.00 95.06 101 PHE A O 1
ATOM 839 N N . ILE A 1 102 ? 0.041 7.271 3.733 1.00 95.31 102 ILE A N 1
ATOM 840 C CA . ILE A 1 102 ? 0.734 7.005 2.475 1.00 95.31 102 ILE A CA 1
ATOM 841 C C . ILE A 1 102 ? 1.104 5.529 2.340 1.00 95.31 102 ILE A C 1
ATOM 843 O O . ILE A 1 102 ? 1.624 4.924 3.283 1.00 95.31 102 ILE A O 1
ATOM 847 N N . LEU A 1 103 ? 0.893 4.971 1.146 1.00 95.94 103 LEU A N 1
ATOM 848 C CA . LEU A 1 103 ? 1.438 3.685 0.711 1.00 95.94 103 LEU A CA 1
ATOM 849 C C . LEU A 1 103 ? 2.935 3.853 0.394 1.00 95.94 103 LEU A C 1
ATOM 851 O O . LEU A 1 103 ? 3.346 3.939 -0.763 1.00 95.94 103 LEU A O 1
ATOM 855 N N . TRP A 1 104 ? 3.739 4.011 1.450 1.00 91.94 104 TRP A N 1
ATOM 856 C CA . TRP A 1 104 ? 5.112 4.515 1.351 1.00 91.94 104 TRP A CA 1
ATOM 857 C C . TRP A 1 104 ? 6.009 3.671 0.448 1.00 91.94 104 TRP A C 1
ATOM 859 O O . TRP A 1 104 ? 6.715 4.234 -0.386 1.00 91.94 104 TRP A O 1
ATOM 869 N N . ASP A 1 105 ? 5.990 2.344 0.594 1.00 93.94 105 ASP A N 1
ATOM 870 C CA . ASP A 1 105 ? 6.923 1.498 -0.156 1.00 93.94 105 ASP A CA 1
ATOM 871 C C . ASP A 1 105 ? 6.591 1.518 -1.651 1.00 93.94 105 ASP A C 1
ATOM 873 O O . ASP A 1 105 ? 7.504 1.591 -2.466 1.00 93.94 105 ASP A O 1
ATOM 877 N N . TYR A 1 106 ? 5.302 1.587 -2.008 1.00 94.62 106 TYR A N 1
ATOM 878 C CA . TYR A 1 106 ? 4.861 1.784 -3.391 1.00 94.62 106 TYR A CA 1
ATOM 879 C C . TYR A 1 106 ? 5.321 3.134 -3.941 1.00 94.62 106 TYR A C 1
ATOM 881 O O . TYR A 1 106 ? 5.899 3.195 -5.023 1.00 94.62 106 TYR A O 1
ATOM 889 N N . PHE A 1 107 ? 5.124 4.218 -3.184 1.00 90.19 107 PHE A N 1
ATOM 890 C CA . PHE A 1 107 ? 5.583 5.547 -3.589 1.00 90.19 107 PHE A CA 1
ATOM 891 C C . PHE A 1 107 ? 7.104 5.580 -3.814 1.00 90.19 107 PHE A C 1
ATOM 893 O O . PHE A 1 107 ? 7.590 6.215 -4.749 1.00 90.19 107 PHE A O 1
ATOM 900 N N . ASN A 1 108 ? 7.862 4.851 -2.992 1.00 91.00 108 ASN A N 1
ATOM 901 C CA . ASN A 1 108 ? 9.315 4.800 -3.083 1.00 91.00 108 ASN A CA 1
ATOM 902 C C . ASN A 1 108 ? 9.828 4.037 -4.318 1.00 91.00 108 ASN A C 1
ATOM 904 O O . ASN A 1 108 ? 10.959 4.275 -4.728 1.00 91.00 108 ASN A O 1
ATOM 908 N N . LEU A 1 109 ? 9.012 3.186 -4.954 1.00 90.62 109 LEU A N 1
ATOM 909 C CA . LEU A 1 109 ? 9.384 2.512 -6.209 1.00 90.62 109 LEU A CA 1
ATOM 910 C C . LEU A 1 109 ? 9.561 3.482 -7.386 1.00 90.62 109 LEU A C 1
ATOM 912 O O . LEU A 1 109 ? 10.225 3.136 -8.361 1.00 90.62 109 LEU A O 1
ATOM 916 N N . TYR A 1 110 ? 8.984 4.684 -7.295 1.00 85.12 110 TYR A N 1
ATOM 917 C CA . TYR A 1 110 ? 9.077 5.728 -8.320 1.00 85.12 110 TYR A CA 1
ATOM 918 C C . TYR A 1 110 ? 10.108 6.813 -7.988 1.00 85.12 110 TYR A C 1
ATOM 920 O O . TYR A 1 110 ? 10.401 7.659 -8.831 1.00 85.12 110 TYR A O 1
ATOM 928 N N . LYS A 1 111 ? 10.677 6.803 -6.775 1.00 73.12 111 LYS A N 1
ATOM 929 C CA . LYS A 1 111 ? 11.804 7.665 -6.406 1.00 73.12 111 LYS A CA 1
ATOM 930 C C . LYS A 1 111 ? 13.082 7.056 -6.992 1.00 73.12 111 LYS A C 1
ATOM 932 O O . LYS A 1 111 ? 13.748 6.245 -6.355 1.00 73.12 111 LYS A O 1
ATOM 937 N N . THR A 1 112 ? 13.387 7.383 -8.244 1.00 53.00 112 THR A N 1
ATOM 938 C CA . THR A 1 112 ? 14.659 7.054 -8.911 1.00 53.00 112 THR A CA 1
ATOM 939 C C . THR A 1 112 ? 15.017 8.157 -9.883 1.00 53.00 112 THR A C 1
ATOM 941 O O . THR A 1 112 ? 15.992 8.870 -9.591 1.00 53.00 112 THR A O 1
#

Secondary structure (DSSP, 8-state):
-HHHHHHHHHHHHHHHHHHHHHHHHHHHHHHHHHHHHTTGGGHHHHHHHHHHHHH-SEEEHHHHHHHHT--HHHHHHHHHHHHHTTSSEEE--TT-SS-EEE-HHHHHTT--

Mean predicted aligned error: 4.46 Å

pLDDT: mean 92.85, std 8.58, range [53.0, 98.19]

Radius of gyration: 17.94 Å; Cα contacts (8 Å, |Δi|>4): 91; chains: 1; bounding box: 43×35×51 Å